Protein AF-A0A3C0GQQ0-F1 (afdb_monomer)

Nearest PDB structures (foldseek):
  2ds8-assembly1_A  TM=9.845E-01  e=1.963E-05  Escherichia coli
  2ds8-assembly1_B  TM=9.770E-01  e=3.401E-05  Escherichia coli
  2ds7-assembly1_A-2  TM=9.829E-01  e=8.899E-05  Escherichia coli
  2dsm-assembly1_A  TM=4.698E-01  e=3.050E+00  Bacillus subtilis

Solvent-accessible surface area (backbone atoms only — not comparable to full-atom values): 6564 Å² total; per-residue (Å²): 135,88,85,83,77,92,78,85,75,90,74,88,66,77,84,50,48,22,74,81,80,62,47,42,58,88,78,42,97,44,70,49,79,55,101,89,51,31,45,33,54,69,56,52,50,53,52,51,49,55,53,48,51,55,50,47,53,50,51,47,57,66,67,64,63,72,67,51,42,64,59,48,33,56,57,45,56,76,79,45,86,70,62,64,68,59,45,53,52,48,19,48,51,51,41,53,50,52,53,53,51,52,61,61,71,78,106

Structure (mmCIF, N/CA/C/O backbone):
data_AF-A0A3C0GQQ0-F1
#
_entry.id   AF-A0A3C0GQQ0-F1
#
loop_
_atom_site.group_PDB
_atom_site.id
_atom_site.type_symbol
_atom_site.label_atom_id
_atom_site.label_alt_id
_atom_site.label_comp_id
_atom_site.label_asym_id
_atom_site.label_entity_id
_atom_site.label_seq_id
_atom_site.pdbx_PDB_ins_code
_atom_site.Cartn_x
_atom_site.Cartn_y
_atom_site.Cartn_z
_atom_site.occupancy
_atom_site.B_iso_or_equiv
_atom_site.auth_seq_id
_atom_site.auth_comp_id
_atom_site.auth_asym_id
_atom_site.auth_atom_id
_atom_site.pdbx_PDB_model_num
ATOM 1 N N . MET A 1 1 ? -61.217 12.468 44.845 1.00 38.09 1 MET A N 1
ATOM 2 C CA . MET A 1 1 ? -60.141 13.222 44.177 1.00 38.09 1 MET A CA 1
ATOM 3 C C . MET A 1 1 ? -58.851 12.684 44.784 1.00 38.09 1 MET A C 1
ATOM 5 O O . MET A 1 1 ? -58.434 13.187 45.811 1.00 38.09 1 MET A O 1
ATOM 9 N N . SER A 1 2 ? -58.426 11.451 44.495 1.00 44.34 2 SER A N 1
ATOM 10 C CA . SER A 1 2 ? -58.017 10.871 43.201 1.00 44.34 2 SER A CA 1
ATOM 11 C C . SER A 1 2 ? -56.786 11.585 42.655 1.00 44.34 2 SER A C 1
ATOM 13 O O . SER A 1 2 ? -56.963 12.673 42.130 1.00 44.34 2 SER A O 1
ATOM 15 N N . GLU A 1 3 ? -55.610 10.976 42.860 1.00 39.78 3 GLU A N 1
ATOM 16 C CA . GLU A 1 3 ? -54.367 11.034 42.055 1.00 39.78 3 GLU A CA 1
ATOM 17 C C . GLU A 1 3 ? -53.265 10.313 42.872 1.00 39.78 3 GLU A C 1
ATOM 19 O O . GLU A 1 3 ? -52.751 10.829 43.858 1.00 39.78 3 GLU A O 1
ATOM 24 N N . ASP A 1 4 ? -53.165 8.986 42.809 1.00 40.81 4 ASP A N 1
ATOM 25 C CA . ASP A 1 4 ? -52.465 8.162 41.806 1.00 40.81 4 ASP A CA 1
ATOM 26 C C . ASP A 1 4 ? -50.952 7.966 42.054 1.00 40.81 4 ASP A C 1
ATOM 28 O O . ASP A 1 4 ? -50.097 8.754 41.674 1.00 40.81 4 ASP A O 1
ATOM 32 N N . ARG A 1 5 ? -50.669 6.798 42.655 1.00 45.06 5 ARG A N 1
ATOM 33 C CA . ARG A 1 5 ? -49.597 5.838 42.328 1.00 45.06 5 ARG A CA 1
ATOM 34 C C . ARG A 1 5 ? -48.148 6.349 42.321 1.00 45.06 5 ARG A C 1
ATOM 36 O O . ARG A 1 5 ? -47.569 6.637 41.278 1.00 45.06 5 ARG A O 1
ATOM 43 N N . GLN A 1 6 ? -47.489 6.203 43.475 1.00 51.09 6 GLN A N 1
ATOM 44 C CA . GLN A 1 6 ? -46.038 5.992 43.546 1.00 51.09 6 GLN A CA 1
ATOM 45 C C . GLN A 1 6 ? -45.661 4.706 42.777 1.00 51.09 6 GLN A C 1
ATOM 47 O O . GLN A 1 6 ? -45.703 3.589 43.299 1.00 51.09 6 GLN A O 1
ATOM 52 N N . GLY A 1 7 ? -45.306 4.876 41.504 1.00 39.53 7 GLY A N 1
ATOM 53 C CA . GLY A 1 7 ? -44.665 3.870 40.666 1.00 39.53 7 GLY A CA 1
ATOM 54 C C . GLY A 1 7 ? -43.202 3.707 41.061 1.00 39.53 7 GLY A C 1
ATOM 55 O O . GLY A 1 7 ? -42.324 4.426 40.600 1.00 39.53 7 GLY A O 1
ATOM 56 N N . ARG A 1 8 ? -42.967 2.7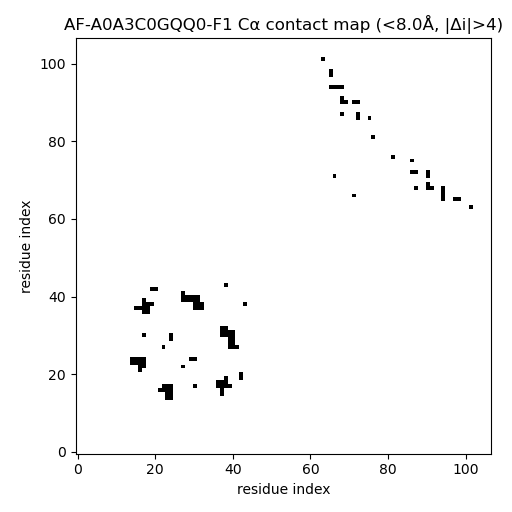46 41.946 1.00 50.38 8 ARG A N 1
ATOM 57 C CA . ARG A 1 8 ? -41.675 2.156 42.297 1.00 50.38 8 ARG A CA 1
ATOM 58 C C . ARG A 1 8 ? -40.952 1.667 41.031 1.00 50.38 8 ARG A C 1
ATOM 60 O O . ARG A 1 8 ? -41.411 0.715 40.414 1.00 50.38 8 ARG A O 1
ATOM 67 N N . SER A 1 9 ? -39.809 2.259 40.687 1.00 40.31 9 SER A N 1
ATOM 68 C CA . SER A 1 9 ? -38.815 1.616 39.816 1.00 40.31 9 SER A CA 1
ATOM 69 C C . SER A 1 9 ? -37.415 1.908 40.337 1.00 40.31 9 SER A C 1
ATOM 71 O O . SER A 1 9 ? -36.761 2.882 39.979 1.00 40.31 9 SER A O 1
ATOM 73 N N . THR A 1 10 ? -36.982 1.054 41.254 1.00 45.66 10 THR A N 1
ATOM 74 C CA . THR A 1 10 ? -35.575 0.837 41.570 1.00 45.66 10 THR A CA 1
ATOM 75 C C . THR A 1 10 ? -34.920 0.152 40.372 1.00 45.66 10 THR A C 1
ATOM 77 O O . THR A 1 10 ? -34.941 -1.073 40.298 1.00 45.66 10 THR A O 1
ATOM 80 N N . ASP A 1 11 ? -34.355 0.921 39.444 1.00 52.38 11 ASP A N 1
ATOM 81 C CA . ASP A 1 11 ? -33.299 0.422 38.562 1.00 52.38 11 ASP A CA 1
ATOM 82 C C . ASP A 1 11 ? -31.980 1.033 39.033 1.00 52.38 11 ASP A C 1
ATOM 84 O O . ASP A 1 11 ? -31.529 2.074 38.568 1.00 52.38 11 ASP A O 1
ATOM 88 N N . THR A 1 12 ? -31.360 0.404 40.030 1.00 50.75 12 THR A N 1
ATOM 89 C CA . THR A 1 12 ? -29.927 0.587 40.291 1.00 50.75 12 THR A CA 1
ATOM 90 C C . THR A 1 12 ? -29.147 -0.160 39.205 1.00 50.75 12 THR A C 1
ATOM 92 O O . THR A 1 12 ? -28.400 -1.097 39.492 1.00 50.75 12 THR A O 1
ATOM 95 N N . GLY A 1 13 ? -29.377 0.208 37.943 1.00 61.50 13 GLY A N 1
ATOM 96 C CA . GLY A 1 13 ? -28.577 -0.207 36.806 1.00 61.50 13 GLY A CA 1
ATOM 97 C C . GLY A 1 13 ? -27.220 0.467 36.943 1.00 61.50 13 GLY A C 1
ATOM 98 O O . GLY A 1 13 ? -27.124 1.692 36.945 1.00 61.50 13 GLY A O 1
ATOM 99 N N . LYS A 1 14 ? -26.160 -0.316 37.157 1.00 73.88 14 LYS A N 1
ATOM 100 C CA . LYS A 1 14 ? -24.796 0.219 37.240 1.00 73.88 14 LYS A CA 1
ATOM 101 C C . LYS A 1 14 ? -24.526 1.032 35.974 1.00 73.88 14 LYS A C 1
ATOM 103 O O . LYS A 1 14 ? -24.554 0.463 34.886 1.00 73.88 14 LYS A O 1
ATOM 108 N N . ILE A 1 15 ? -24.266 2.333 36.124 1.00 81.50 15 ILE A N 1
ATOM 109 C CA . ILE A 1 15 ? -23.837 3.187 35.014 1.00 81.50 15 ILE A CA 1
ATOM 110 C C . ILE A 1 15 ? -22.592 2.539 34.411 1.00 81.50 15 ILE A C 1
ATOM 112 O O . ILE A 1 15 ? -21.608 2.286 35.110 1.00 81.50 15 ILE A O 1
ATOM 116 N N . LEU A 1 16 ? -22.680 2.198 33.130 1.00 88.75 16 LEU A N 1
ATOM 117 C CA . LEU A 1 16 ? -21.589 1.576 32.397 1.00 88.75 16 LEU A CA 1
ATOM 118 C C . LEU A 1 16 ? -20.681 2.665 31.830 1.00 88.75 16 LEU A C 1
ATOM 120 O O . LEU A 1 16 ? -21.157 3.716 31.395 1.00 88.75 16 LEU A O 1
ATOM 124 N N . TYR A 1 17 ? -19.381 2.391 31.820 1.00 92.00 17 TYR A N 1
ATOM 125 C CA . TYR A 1 17 ? -18.354 3.316 31.352 1.00 92.00 17 TYR A CA 1
ATOM 126 C C . TYR A 1 17 ? -17.552 2.675 30.227 1.00 92.00 17 TYR A C 1
ATOM 128 O O . TYR A 1 17 ? -17.213 1.493 30.298 1.00 92.00 17 TYR A O 1
ATOM 136 N N . CYS A 1 18 ? -17.225 3.461 29.204 1.00 94.50 18 CYS A N 1
ATOM 137 C CA . CYS A 1 18 ? -16.307 3.044 28.153 1.00 94.50 18 CYS A CA 1
ATOM 138 C C . CYS A 1 18 ? -14.916 2.791 28.747 1.00 94.50 18 CYS A C 1
ATOM 140 O O . CYS A 1 18 ? -14.338 3.665 29.390 1.00 94.50 18 CYS A O 1
ATOM 142 N N . SER A 1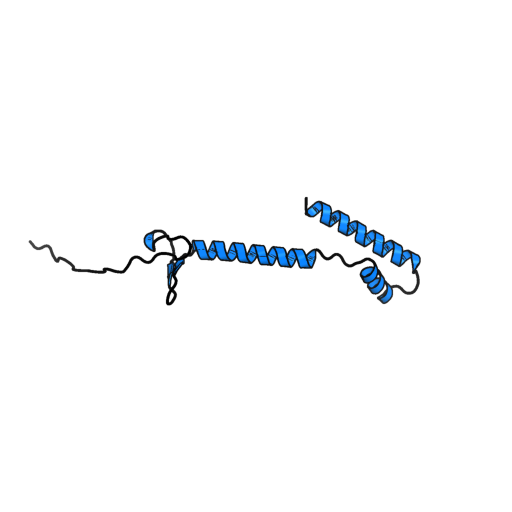 19 ? -14.345 1.617 28.485 1.00 94.94 19 SER A N 1
ATOM 143 C CA . SER A 1 19 ? -13.023 1.227 28.985 1.00 94.94 19 SER A CA 1
ATOM 144 C C . SER A 1 19 ? -11.865 1.981 28.315 1.00 94.94 19 SER A C 1
ATOM 146 O O . SER A 1 19 ? -10.741 1.901 28.797 1.00 94.94 19 SER A O 1
ATOM 148 N N . PHE A 1 20 ? -12.126 2.706 27.221 1.00 94.06 20 PHE A N 1
ATOM 149 C CA . PHE A 1 20 ? -11.115 3.442 26.454 1.00 94.06 20 PHE A CA 1
ATOM 150 C C . PHE A 1 20 ? -11.080 4.934 26.802 1.00 94.06 20 PHE A C 1
ATOM 152 O O . PHE A 1 20 ? -10.011 5.471 27.071 1.00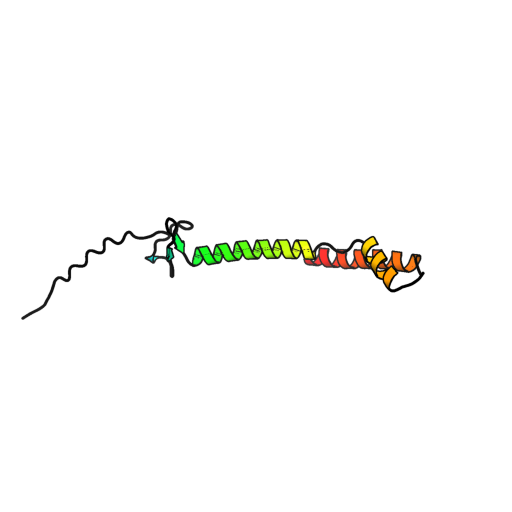 94.06 20 PHE A O 1
ATOM 159 N N . CYS A 1 21 ? -12.235 5.609 26.819 1.00 94.88 21 CYS A N 1
ATOM 160 C CA . CYS A 1 21 ? -12.318 7.051 27.088 1.00 94.88 21 CYS A CA 1
ATOM 161 C C . CYS A 1 21 ? -12.878 7.408 28.471 1.00 94.88 21 CYS A C 1
ATOM 163 O O . CYS A 1 21 ? -12.850 8.575 28.849 1.00 94.88 21 CYS A O 1
ATOM 165 N N . GLY A 1 22 ? -13.421 6.440 29.217 1.00 91.81 22 GLY A N 1
ATOM 166 C CA . GLY A 1 22 ? -13.997 6.664 30.547 1.00 91.81 22 GLY A CA 1
ATOM 167 C C . GLY A 1 22 ? -15.377 7.329 30.564 1.00 91.81 22 GLY A C 1
ATOM 168 O O . GLY A 1 22 ? -15.942 7.489 31.642 1.00 91.81 22 GLY A O 1
ATOM 169 N N . LYS A 1 23 ? -15.948 7.685 29.404 1.00 92.44 23 LYS A N 1
ATOM 170 C CA . LYS A 1 23 ? -17.291 8.280 29.309 1.00 92.44 23 LYS A CA 1
ATOM 171 C C . LYS A 1 23 ? -18.375 7.304 29.764 1.00 92.44 23 LYS A C 1
ATOM 173 O O . LYS A 1 23 ? -18.307 6.106 29.471 1.00 92.44 23 LYS A O 1
ATOM 178 N N . SER A 1 24 ? -19.385 7.826 30.446 1.00 91.88 24 SER A N 1
ATOM 179 C CA . SER A 1 24 ? -20.571 7.080 30.862 1.00 91.88 24 SER A CA 1
ATOM 180 C C . SER A 1 24 ? -21.510 6.785 29.688 1.00 91.88 24 SER A C 1
ATOM 182 O O . SER A 1 24 ? -21.487 7.461 28.660 1.00 91.88 24 SER A O 1
ATOM 184 N N . GLN A 1 25 ? -22.397 5.802 29.860 1.00 88.75 25 GLN A N 1
ATOM 185 C CA . GLN A 1 25 ? -23.429 5.444 28.878 1.00 88.75 25 GLN A CA 1
ATOM 186 C C . GLN A 1 25 ? -24.326 6.626 28.462 1.00 88.75 25 GLN A C 1
ATOM 188 O O . GLN A 1 25 ? -24.871 6.611 27.364 1.00 88.75 25 GLN A O 1
ATOM 193 N N . HIS A 1 26 ? -24.481 7.641 29.316 1.00 90.88 26 HIS A N 1
ATOM 194 C CA . HIS A 1 26 ? -25.297 8.826 29.030 1.00 90.88 26 HIS A CA 1
ATOM 195 C C . HIS A 1 26 ? -24.559 9.893 28.210 1.00 90.88 26 HIS A C 1
ATOM 197 O O . HIS A 1 26 ? -25.202 10.748 27.610 1.00 90.88 26 HIS A O 1
ATOM 203 N N . GLU A 1 27 ? -23.226 9.853 28.184 1.00 89.31 27 GLU A N 1
ATOM 204 C CA . GLU A 1 27 ? -22.383 10.823 27.473 1.00 89.31 27 GLU A CA 1
ATOM 205 C C . GLU A 1 27 ? -22.086 10.414 26.027 1.00 89.31 27 GLU A C 1
ATOM 207 O O . GLU A 1 27 ? -21.530 11.205 25.270 1.00 89.31 27 GLU A O 1
ATOM 212 N N . VAL A 1 28 ? -22.433 9.184 25.640 1.00 90.88 28 VAL A N 1
ATOM 213 C CA . VAL A 1 28 ? -22.149 8.625 24.313 1.00 90.88 28 VAL A CA 1
ATOM 214 C C . VAL A 1 28 ? -23.436 8.191 23.630 1.00 90.88 28 VAL A C 1
ATOM 216 O O . VAL A 1 28 ? -24.386 7.751 24.278 1.00 90.88 28 VAL A O 1
ATOM 219 N N . ARG A 1 29 ? -23.486 8.287 22.298 1.00 89.38 29 ARG A N 1
ATOM 220 C CA . ARG A 1 29 ? -24.700 7.938 21.548 1.00 89.38 29 ARG A CA 1
ATOM 221 C C . ARG A 1 29 ? -24.942 6.431 21.546 1.00 89.38 29 ARG A C 1
ATOM 223 O O . ARG A 1 29 ? -26.094 5.996 21.555 1.00 89.38 29 ARG A O 1
ATOM 230 N N . LYS A 1 30 ? -23.872 5.631 21.507 1.00 90.38 30 LYS A N 1
ATOM 231 C CA . LYS A 1 30 ? -23.942 4.170 21.619 1.00 90.38 30 LYS A CA 1
ATOM 232 C C . LYS A 1 30 ? -22.798 3.644 22.477 1.00 90.38 30 LYS A C 1
ATOM 234 O O . LYS A 1 30 ? -21.645 4.017 22.291 1.00 90.38 30 LYS A O 1
ATOM 239 N N . LEU A 1 31 ? -23.123 2.712 23.369 1.00 93.69 31 LEU A N 1
ATOM 240 C CA . LEU A 1 31 ? -22.155 1.944 24.145 1.00 93.69 31 LEU A CA 1
ATOM 241 C C . LEU A 1 31 ? -22.357 0.455 23.849 1.00 93.69 31 LEU A C 1
ATOM 243 O O . LEU A 1 31 ? -23.456 -0.073 24.016 1.00 93.69 31 LEU A O 1
ATOM 247 N N . ILE A 1 32 ? -21.304 -0.208 23.386 1.00 92.06 32 ILE A N 1
ATOM 248 C CA . ILE A 1 32 ? -21.292 -1.626 23.026 1.00 92.06 32 ILE A CA 1
ATOM 249 C C . ILE A 1 32 ? -20.731 -2.407 24.216 1.00 92.06 32 ILE A C 1
ATOM 251 O O . ILE A 1 32 ? -19.622 -2.131 24.677 1.00 92.06 32 ILE A O 1
ATOM 255 N N . ALA A 1 33 ? -21.501 -3.376 24.713 1.00 90.38 33 ALA A N 1
ATOM 256 C CA . ALA A 1 33 ? -21.135 -4.207 25.855 1.00 90.38 33 ALA A CA 1
ATOM 257 C C . ALA A 1 33 ? -20.582 -5.568 25.415 1.00 90.38 33 ALA A C 1
ATOM 259 O O . ALA A 1 33 ? -21.267 -6.333 24.737 1.00 90.38 33 ALA A O 1
ATOM 260 N N . GLY A 1 34 ? -19.352 -5.872 25.828 1.00 86.69 34 GLY A N 1
ATOM 261 C CA . GLY A 1 34 ? -18.767 -7.211 25.794 1.00 86.69 34 GLY A CA 1
ATOM 262 C C . GLY A 1 34 ? -18.801 -7.887 27.175 1.00 86.69 34 GLY A C 1
ATOM 263 O O . GLY A 1 34 ? -19.223 -7.269 28.152 1.00 86.69 34 GLY A O 1
ATOM 264 N N . PRO A 1 35 ? -18.323 -9.142 27.294 1.00 86.56 35 PRO A N 1
ATOM 265 C CA . PRO A 1 35 ? -18.351 -9.901 28.551 1.00 86.56 35 PRO A CA 1
ATOM 266 C C . PRO A 1 35 ? -17.637 -9.217 29.729 1.00 86.56 35 PRO A C 1
ATOM 268 O O . PRO A 1 35 ? -18.077 -9.351 30.868 1.00 86.56 35 PRO A O 1
ATOM 271 N N . SER A 1 36 ? -16.561 -8.471 29.452 1.00 86.75 36 SER A N 1
ATOM 272 C CA . SER A 1 36 ? -15.737 -7.804 30.476 1.00 86.75 36 SER A CA 1
ATOM 273 C C . SER A 1 36 ? -15.246 -6.408 30.068 1.00 86.75 36 SER A C 1
ATOM 275 O O . SER A 1 36 ? -14.415 -5.828 30.761 1.00 86.75 36 SER A O 1
ATOM 277 N N . VAL A 1 37 ? -15.700 -5.875 28.929 1.00 92.56 37 VAL A N 1
ATOM 278 C CA . VAL A 1 37 ? -15.202 -4.615 28.353 1.00 92.56 37 VAL A CA 1
ATOM 279 C C . VAL A 1 37 ? -16.334 -3.869 27.659 1.00 92.56 37 VAL A C 1
ATOM 281 O O . VAL A 1 37 ? -17.218 -4.495 27.072 1.00 92.56 37 VAL A O 1
ATOM 284 N N . PHE A 1 38 ? -16.298 -2.540 27.705 1.00 93.94 38 PHE A N 1
ATOM 285 C CA . PHE A 1 38 ? -17.284 -1.680 27.054 1.00 93.94 38 PHE A CA 1
ATOM 286 C C . PHE A 1 38 ? -16.575 -0.666 26.159 1.00 93.94 38 PHE A C 1
ATOM 288 O O . PHE A 1 38 ? -15.561 -0.089 26.556 1.00 93.94 38 PHE A O 1
ATOM 295 N N . ILE A 1 39 ? -17.109 -0.424 24.964 1.00 95.31 39 ILE A N 1
ATOM 296 C CA . ILE A 1 39 ? -16.552 0.542 24.007 1.00 95.31 39 ILE A CA 1
ATOM 297 C C . ILE A 1 39 ? -17.665 1.424 23.436 1.00 95.31 39 ILE A C 1
ATOM 299 O O . ILE A 1 39 ? -18.749 0.930 23.127 1.00 95.31 39 ILE A O 1
ATOM 303 N N . CYS A 1 40 ? -17.432 2.733 23.335 1.00 96.38 40 CYS A N 1
ATOM 304 C CA . CYS A 1 40 ? -18.387 3.662 22.725 1.00 96.38 40 CYS A CA 1
ATOM 305 C C . CYS A 1 40 ? -18.164 3.819 21.217 1.00 96.38 40 CYS A C 1
ATOM 307 O O . CYS A 1 40 ? -17.110 3.453 20.698 1.00 96.38 40 CYS A O 1
ATOM 309 N N . ASP A 1 41 ? -19.149 4.386 20.522 1.00 94.56 41 ASP A N 1
ATOM 310 C CA . ASP A 1 41 ? -19.072 4.653 19.085 1.00 94.56 41 ASP A CA 1
ATOM 311 C C . ASP A 1 41 ? -17.905 5.567 18.700 1.00 94.56 41 ASP A C 1
ATOM 313 O O . ASP A 1 41 ? -17.184 5.246 17.760 1.00 94.56 41 ASP A O 1
ATOM 317 N N . GLU A 1 42 ? -17.634 6.614 19.479 1.00 94.75 42 GLU A N 1
ATOM 318 C CA . GLU A 1 42 ? -16.489 7.505 19.233 1.00 94.75 42 GLU A CA 1
ATOM 319 C C . GLU A 1 42 ? -15.138 6.768 19.283 1.00 94.75 42 GLU A C 1
ATOM 321 O O . GLU A 1 42 ? -14.267 6.984 18.443 1.00 94.75 42 GLU A O 1
ATOM 326 N N . CYS A 1 43 ? -14.947 5.870 20.257 1.00 96.31 43 CYS A N 1
ATOM 327 C CA . CYS A 1 43 ? -13.714 5.087 20.354 1.00 96.31 43 CYS A CA 1
ATOM 328 C C . CYS A 1 43 ? -13.597 4.076 19.212 1.00 96.31 43 CYS A C 1
ATOM 330 O O . CYS A 1 43 ? -12.493 3.842 18.734 1.00 96.31 43 CYS A O 1
ATOM 332 N N . VAL A 1 44 ? -14.712 3.495 18.754 1.00 95.44 44 VAL A N 1
ATOM 333 C CA . VAL A 1 44 ? -14.716 2.618 17.573 1.00 95.44 44 VAL A CA 1
ATOM 334 C C . VAL A 1 44 ? -14.321 3.396 16.318 1.00 95.44 44 VAL A C 1
ATOM 336 O O . VAL A 1 44 ? -13.536 2.888 15.521 1.00 95.44 44 VAL A O 1
ATOM 339 N N . GLU A 1 45 ? -14.834 4.613 16.137 1.00 95.12 45 GLU A N 1
ATOM 340 C CA . GLU A 1 45 ? -14.467 5.485 15.015 1.00 95.12 45 GLU A CA 1
ATOM 341 C C . GLU A 1 45 ? -12.977 5.826 15.048 1.00 95.12 45 GLU A C 1
ATOM 343 O O . GLU A 1 45 ? -12.274 5.547 14.078 1.00 95.12 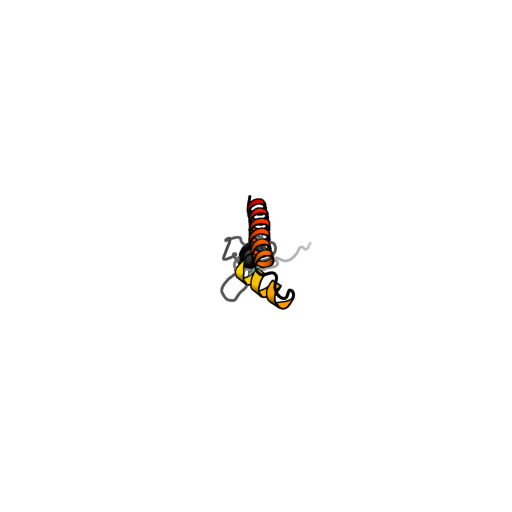45 GLU A O 1
ATOM 348 N N . LEU A 1 46 ? -12.469 6.285 16.195 1.00 94.75 46 LEU A N 1
ATOM 349 C CA . LEU A 1 46 ? -11.048 6.591 16.357 1.00 94.75 46 LEU A CA 1
ATOM 350 C C . LEU A 1 46 ? -10.157 5.367 16.099 1.00 94.75 46 LEU A C 1
ATOM 352 O O . LEU A 1 46 ? -9.156 5.464 15.394 1.00 94.75 46 LEU A O 1
ATOM 356 N N . CYS A 1 47 ? -10.516 4.198 16.636 1.00 95.62 47 CYS A N 1
ATOM 357 C CA . CYS A 1 47 ? -9.770 2.968 16.375 1.00 95.62 47 CYS A CA 1
ATOM 358 C C . CYS A 1 47 ? -9.788 2.591 14.887 1.00 95.62 47 CYS A C 1
ATOM 360 O O . CYS A 1 47 ? -8.761 2.171 14.359 1.00 95.62 47 CYS A O 1
ATOM 362 N N . ASN A 1 48 ? -10.924 2.748 14.200 1.00 95.00 48 ASN A N 1
ATOM 363 C CA . ASN A 1 48 ? -11.012 2.489 12.763 1.00 95.00 48 ASN A CA 1
ATOM 364 C C . ASN A 1 48 ? -10.162 3.463 11.944 1.00 95.00 48 ASN A C 1
ATOM 366 O O . ASN A 1 48 ? -9.624 3.064 10.914 1.00 95.00 48 ASN A O 1
ATOM 370 N N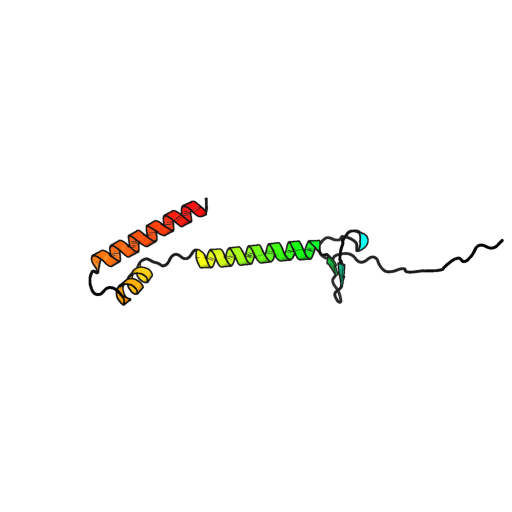 . ASP A 1 49 ? -10.042 4.718 12.370 1.00 94.94 49 ASP A N 1
ATOM 371 C CA . ASP A 1 49 ? -9.212 5.710 11.687 1.00 94.94 49 ASP A CA 1
ATOM 372 C C . ASP A 1 49 ? -7.725 5.379 11.834 1.00 94.94 49 ASP A C 1
ATOM 374 O O . ASP A 1 49 ? -7.025 5.307 10.827 1.00 94.94 49 ASP A O 1
ATOM 378 N N . ILE A 1 50 ? -7.279 5.026 13.044 1.00 94.25 50 ILE A N 1
ATOM 379 C CA . ILE A 1 50 ? -5.901 4.569 13.298 1.00 94.25 50 ILE A CA 1
ATOM 380 C C . ILE A 1 50 ? -5.567 3.325 12.456 1.00 94.25 50 ILE A C 1
ATOM 382 O O . ILE A 1 50 ? -4.511 3.251 11.830 1.00 94.25 50 ILE A O 1
ATOM 386 N N . ILE A 1 51 ? -6.475 2.342 12.400 1.00 94.00 51 ILE A N 1
ATOM 387 C CA . ILE A 1 51 ? -6.275 1.122 11.599 1.00 94.00 51 ILE A CA 1
ATOM 388 C C . ILE A 1 51 ? -6.209 1.451 10.102 1.00 94.00 51 ILE A C 1
ATOM 390 O O . ILE A 1 51 ? -5.408 0.863 9.374 1.00 94.00 51 ILE A O 1
ATOM 394 N N . ARG A 1 52 ? -7.058 2.367 9.621 1.00 92.62 52 ARG A N 1
ATOM 395 C CA . ARG A 1 52 ? -7.061 2.788 8.214 1.00 92.62 52 ARG A CA 1
ATOM 396 C C . ARG A 1 52 ? -5.770 3.499 7.838 1.00 92.62 52 ARG A C 1
ATOM 398 O O . ARG A 1 52 ? -5.205 3.157 6.804 1.00 92.62 52 ARG A O 1
ATOM 405 N N . GLU A 1 53 ? -5.280 4.398 8.683 1.00 90.12 53 GLU A N 1
ATOM 406 C CA . GLU A 1 53 ? -4.004 5.087 8.478 1.00 90.12 53 GLU A CA 1
ATOM 407 C C . GLU A 1 53 ? -2.846 4.083 8.362 1.00 90.12 53 GLU A C 1
ATOM 409 O O . GLU A 1 53 ? -2.102 4.112 7.385 1.00 90.12 53 GLU A O 1
ATOM 414 N N . GLU A 1 54 ? -2.766 3.093 9.258 1.00 88.06 54 GLU A N 1
ATOM 415 C CA . GLU A 1 54 ? -1.721 2.060 9.198 1.00 88.06 54 GLU A CA 1
ATOM 416 C C . GLU A 1 54 ? -1.804 1.206 7.912 1.00 88.06 54 GLU A C 1
ATOM 418 O O . GLU A 1 54 ? -0.788 0.811 7.327 1.00 88.06 54 GLU A O 1
ATOM 423 N N . LEU A 1 55 ? -3.018 0.902 7.441 1.00 85.06 55 LEU A N 1
ATOM 424 C CA . LEU A 1 55 ? -3.225 0.183 6.180 1.00 85.06 55 LEU A CA 1
ATOM 425 C C . LEU A 1 55 ? -2.832 1.030 4.967 1.00 85.06 55 LEU A C 1
ATOM 427 O O . LEU A 1 55 ? -2.259 0.498 4.012 1.00 85.06 55 LEU A O 1
ATOM 431 N N . GLU A 1 56 ? -3.117 2.329 4.997 1.00 81.19 56 GLU A N 1
ATOM 432 C CA . GLU A 1 56 ? -2.724 3.272 3.955 1.00 81.19 56 GLU A CA 1
ATOM 433 C C . GLU A 1 56 ? -1.209 3.466 3.918 1.00 81.19 56 GLU A C 1
ATOM 435 O O . GLU A 1 56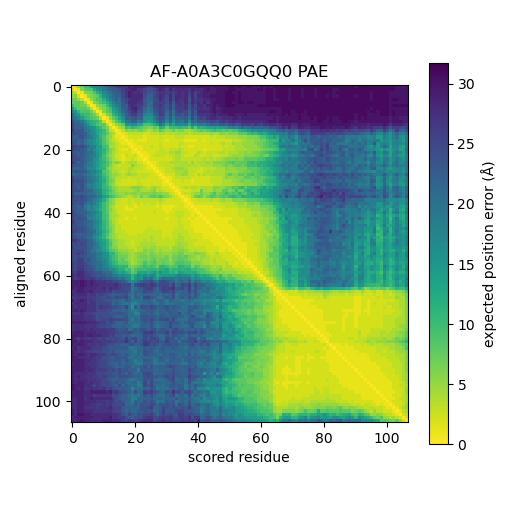 ? -0.630 3.406 2.834 1.00 81.19 56 GLU A O 1
ATOM 440 N N . GLU A 1 57 ? -0.541 3.586 5.064 1.00 76.62 57 GLU A N 1
ATOM 441 C CA . GLU A 1 57 ? 0.921 3.629 5.155 1.00 76.62 57 GLU A CA 1
ATOM 442 C C . GLU A 1 57 ? 1.558 2.349 4.602 1.00 76.62 57 GLU A C 1
ATOM 444 O O . GLU A 1 57 ? 2.503 2.405 3.809 1.00 76.62 57 GLU A O 1
ATOM 449 N N . LYS A 1 58 ? 1.011 1.174 4.938 1.00 72.38 58 LYS A N 1
ATOM 450 C CA . LYS A 1 58 ? 1.461 -0.106 4.367 1.00 72.38 58 LYS A CA 1
ATOM 451 C C . LYS A 1 58 ? 1.233 -0.162 2.859 1.00 72.38 58 LYS A C 1
ATOM 453 O O . LYS A 1 58 ? 2.142 -0.557 2.125 1.00 72.38 58 LYS A O 1
ATOM 458 N N . ALA A 1 59 ? 0.071 0.264 2.369 1.00 67.88 59 ALA A N 1
ATOM 459 C CA . ALA A 1 59 ? -0.223 0.316 0.938 1.00 67.88 59 ALA A CA 1
ATOM 460 C C . ALA A 1 59 ? 0.674 1.322 0.195 1.00 67.88 59 ALA A C 1
ATOM 462 O O . ALA A 1 59 ? 1.129 1.040 -0.915 1.00 67.88 59 ALA A O 1
ATOM 463 N N . GLN A 1 60 ? 0.980 2.466 0.807 1.00 66.06 60 GLN A N 1
ATOM 464 C CA . GLN A 1 60 ? 1.945 3.435 0.296 1.00 66.06 60 GLN A CA 1
ATOM 465 C C . GLN A 1 60 ? 3.356 2.849 0.287 1.00 66.06 60 GLN A C 1
ATOM 467 O O . GLN A 1 60 ? 4.053 3.001 -0.711 1.00 66.06 60 GLN A O 1
ATOM 472 N N . SER A 1 61 ? 3.762 2.111 1.325 1.00 61.81 61 SER A N 1
ATOM 473 C CA . SER A 1 61 ? 5.055 1.420 1.355 1.00 61.81 61 SER A CA 1
ATOM 474 C C . SER A 1 61 ? 5.182 0.413 0.203 1.00 61.81 61 SER A C 1
ATOM 476 O O . SER A 1 61 ? 6.199 0.399 -0.491 1.00 61.81 61 SER A O 1
ATOM 478 N N . ALA A 1 62 ? 4.111 -0.333 -0.091 1.00 59.25 62 ALA A N 1
ATOM 479 C CA . ALA A 1 62 ? 4.053 -1.290 -1.194 1.00 59.25 62 ALA A CA 1
ATOM 480 C C . ALA A 1 62 ? 4.014 -0.604 -2.572 1.00 59.25 62 ALA A C 1
ATOM 482 O O . ALA A 1 62 ? 4.616 -1.092 -3.524 1.00 59.25 62 ALA A O 1
ATOM 483 N N . ARG A 1 63 ? 3.352 0.556 -2.687 1.00 58.12 63 ARG A N 1
ATOM 484 C CA . ARG A 1 63 ? 3.390 1.406 -3.892 1.00 58.12 63 ARG A CA 1
ATOM 485 C C . ARG A 1 63 ? 4.726 2.123 -4.089 1.00 58.12 63 ARG A C 1
ATOM 487 O O . ARG A 1 63 ? 5.043 2.470 -5.218 1.00 58.12 63 ARG A O 1
ATOM 494 N N . SER A 1 64 ? 5.492 2.342 -3.022 1.00 59.31 64 SER A N 1
ATOM 495 C CA . SER A 1 64 ? 6.717 3.151 -3.041 1.00 59.31 64 SER A CA 1
ATOM 496 C C . SER A 1 64 ? 7.976 2.412 -3.499 1.00 59.31 64 SER A C 1
ATOM 498 O O . SER A 1 64 ? 9.050 3.013 -3.571 1.00 59.31 64 SER A O 1
ATOM 500 N N . SER A 1 65 ? 7.895 1.112 -3.801 1.00 73.31 65 SER A N 1
ATOM 501 C CA . SER A 1 65 ? 9.035 0.396 -4.371 1.00 73.31 65 SER A CA 1
ATOM 502 C C . SER A 1 65 ? 9.022 0.522 -5.892 1.00 73.31 65 SER A C 1
ATOM 504 O O . SER A 1 65 ? 8.551 -0.368 -6.602 1.00 73.31 65 SER A O 1
ATOM 506 N N . LEU A 1 66 ? 9.552 1.635 -6.402 1.00 84.75 66 LEU A N 1
ATOM 507 C CA . LEU A 1 66 ? 9.861 1.748 -7.826 1.00 84.75 66 LEU A CA 1
ATOM 508 C C . LEU A 1 66 ? 10.748 0.570 -8.260 1.00 84.75 66 LEU A C 1
ATOM 510 O O . LEU A 1 66 ? 11.761 0.307 -7.598 1.00 84.75 66 LEU A O 1
ATOM 514 N N . PRO A 1 67 ? 10.415 -0.115 -9.369 1.00 90.00 67 PRO A N 1
ATOM 515 C CA . PRO A 1 67 ? 11.197 -1.247 -9.838 1.00 90.00 67 PRO A CA 1
ATOM 516 C C . PRO A 1 67 ? 12.621 -0.796 -10.156 1.00 90.00 67 PRO A C 1
ATOM 518 O O . PRO A 1 67 ? 12.846 0.248 -10.775 1.00 90.00 67 PRO A O 1
ATOM 521 N N . LYS A 1 68 ? 13.608 -1.582 -9.731 1.00 92.38 68 LYS A N 1
ATOM 522 C CA . LYS A 1 68 ? 15.021 -1.281 -9.966 1.00 92.38 68 LYS A CA 1
ATOM 523 C C . LYS A 1 68 ? 15.292 -1.253 -11.474 1.00 92.38 68 LYS A C 1
ATOM 525 O O . LYS A 1 68 ? 14.693 -2.021 -12.225 1.00 92.38 68 LYS A O 1
ATOM 530 N N . PRO A 1 69 ? 16.289 -0.483 -11.947 1.00 95.69 69 PRO A N 1
ATOM 531 C CA . PRO A 1 69 ? 16.647 -0.461 -13.367 1.00 95.69 69 PRO A CA 1
ATOM 532 C C . PRO A 1 69 ? 16.929 -1.845 -13.980 1.00 95.69 69 PRO A C 1
ATOM 534 O O . PRO A 1 69 ? 16.758 -2.024 -15.180 1.00 95.69 69 PRO A O 1
ATOM 537 N N . ARG A 1 70 ? 17.359 -2.829 -13.176 1.00 95.06 70 ARG A N 1
ATOM 538 C CA . ARG A 1 70 ? 17.537 -4.216 -13.635 1.00 95.06 70 ARG A CA 1
ATOM 539 C C . ARG A 1 70 ? 16.208 -4.911 -13.937 1.00 95.06 70 ARG A C 1
ATOM 541 O O . ARG A 1 70 ? 16.095 -5.514 -14.989 1.00 95.06 70 ARG A O 1
ATOM 548 N N . GLU A 1 71 ? 15.208 -4.748 -13.078 1.00 94.75 71 GLU A N 1
ATOM 549 C CA . GLU A 1 71 ? 13.870 -5.327 -13.262 1.00 94.75 71 GLU A CA 1
ATOM 550 C C . GLU A 1 71 ? 13.185 -4.708 -14.491 1.00 94.75 71 GLU A C 1
ATOM 552 O O . GLU A 1 71 ? 12.600 -5.410 -15.309 1.00 94.75 71 GLU A O 1
ATOM 557 N N . ILE A 1 72 ? 13.344 -3.392 -14.694 1.00 95.19 72 ILE A N 1
ATOM 558 C CA . ILE A 1 72 ? 12.854 -2.708 -15.903 1.00 95.19 72 ILE A CA 1
ATOM 559 C C . ILE A 1 72 ? 13.542 -3.264 -17.160 1.00 95.19 72 ILE A C 1
ATOM 561 O O . ILE A 1 72 ? 12.892 -3.472 -18.182 1.00 95.19 72 ILE A O 1
ATOM 565 N N . LEU A 1 73 ? 14.854 -3.507 -17.098 1.00 96.69 73 LEU A N 1
ATOM 566 C CA . LEU A 1 73 ? 15.612 -4.086 -18.207 1.00 96.69 73 LEU A CA 1
ATOM 567 C C . LEU A 1 73 ? 15.144 -5.512 -18.536 1.00 96.69 73 LEU A C 1
ATOM 569 O O . LEU A 1 73 ? 14.931 -5.804 -19.707 1.00 96.69 73 LEU A O 1
ATOM 573 N N . GLU A 1 74 ? 14.933 -6.355 -17.525 1.00 96.50 74 GLU A N 1
ATOM 574 C CA . GLU A 1 74 ? 14.444 -7.732 -17.690 1.00 96.50 74 GLU A CA 1
ATOM 575 C C . GLU A 1 74 ? 13.069 -7.772 -18.363 1.00 96.50 74 GLU A C 1
ATOM 577 O O . GLU A 1 74 ? 12.837 -8.585 -19.256 1.00 96.50 74 GLU A O 1
ATOM 582 N N . VAL A 1 75 ? 12.167 -6.856 -17.999 1.00 96.12 75 VAL A N 1
ATOM 583 C CA . VAL A 1 75 ? 10.868 -6.728 -18.675 1.00 96.12 75 VAL A CA 1
ATOM 584 C C . VAL A 1 75 ? 11.053 -6.278 -20.124 1.00 96.12 75 VAL A C 1
ATOM 586 O O . VAL A 1 75 ? 10.438 -6.844 -21.022 1.00 96.12 75 VAL A O 1
ATOM 589 N N . LEU A 1 76 ? 11.926 -5.302 -20.395 1.00 96.81 76 LEU A N 1
ATOM 590 C CA . LEU A 1 76 ? 12.209 -4.867 -21.768 1.00 96.81 76 LEU A CA 1
ATOM 591 C C . LEU A 1 76 ? 12.812 -5.992 -22.622 1.00 96.81 76 LEU A C 1
ATOM 593 O O . LEU A 1 76 ? 12.530 -6.054 -23.817 1.00 96.81 76 LEU A O 1
ATOM 597 N N . ASP A 1 77 ? 13.605 -6.886 -22.031 1.00 97.00 77 ASP A N 1
ATOM 598 C CA . ASP A 1 77 ? 14.191 -8.041 -22.719 1.00 97.00 77 ASP A CA 1
ATOM 599 C C . ASP A 1 77 ? 13.134 -9.047 -23.203 1.00 97.00 77 ASP A C 1
ATOM 601 O O . ASP A 1 77 ? 13.358 -9.711 -24.214 1.00 97.00 77 ASP A O 1
ATOM 605 N N . GLN A 1 78 ? 11.966 -9.116 -22.552 1.00 97.50 78 GLN A N 1
ATOM 606 C CA . GLN A 1 78 ? 10.863 -9.995 -22.967 1.00 97.50 78 GLN A CA 1
ATOM 607 C C . GLN A 1 78 ? 10.182 -9.536 -24.267 1.00 97.50 78 GLN A C 1
ATOM 609 O O . GLN A 1 78 ? 9.612 -10.360 -24.978 1.00 97.50 78 GLN A O 1
ATOM 614 N N . TYR A 1 79 ? 10.249 -8.240 -24.595 1.00 96.62 79 TYR A N 1
ATOM 615 C CA . TYR A 1 79 ? 9.543 -7.652 -25.744 1.00 96.62 79 TYR A CA 1
ATOM 616 C C . TYR A 1 79 ? 10.480 -7.094 -26.822 1.00 96.62 79 TYR A C 1
ATOM 618 O O . TYR A 1 79 ? 10.107 -7.025 -27.991 1.00 96.62 79 TYR A O 1
ATOM 626 N N . VAL A 1 80 ? 11.694 -6.674 -26.453 1.00 96.12 80 VAL A N 1
ATOM 627 C CA . VAL A 1 80 ? 12.638 -5.989 -27.346 1.00 96.12 80 VAL A CA 1
ATOM 628 C C . VAL A 1 80 ? 13.930 -6.792 -27.460 1.00 96.12 80 VAL A C 1
ATOM 630 O O . VAL A 1 80 ? 14.789 -6.772 -26.575 1.00 96.12 80 VAL A O 1
ATOM 633 N N . ILE A 1 81 ? 14.110 -7.453 -28.603 1.00 96.12 81 ILE A N 1
ATOM 634 C CA . ILE A 1 81 ? 15.295 -8.263 -28.906 1.00 96.12 81 ILE A CA 1
ATOM 635 C C . ILE A 1 81 ? 16.468 -7.348 -29.311 1.00 96.12 81 ILE A C 1
ATOM 637 O O . ILE A 1 81 ? 16.329 -6.467 -30.159 1.00 96.12 81 ILE A O 1
ATOM 641 N N . GLY A 1 82 ? 17.650 -7.552 -28.719 1.00 95.19 82 GLY A N 1
ATOM 642 C CA . GLY A 1 82 ? 18.851 -6.751 -29.008 1.00 95.19 82 GLY A CA 1
ATOM 643 C C . GLY A 1 82 ? 18.875 -5.400 -28.281 1.00 95.19 82 GLY A C 1
ATOM 644 O O . GLY A 1 82 ? 18.421 -5.308 -27.154 1.00 95.19 82 GLY A O 1
ATOM 645 N N . GLN A 1 83 ? 19.450 -4.347 -28.877 1.00 96.12 83 GLN A N 1
ATOM 646 C CA . GLN A 1 83 ? 19.417 -2.962 -28.350 1.00 96.12 83 GLN A CA 1
ATOM 647 C C . GLN A 1 83 ? 19.858 -2.778 -26.880 1.00 96.12 83 GLN A C 1
ATOM 649 O O . GLN A 1 83 ? 19.342 -1.929 -26.149 1.00 96.12 83 GLN A O 1
ATOM 654 N N . ASN A 1 84 ? 20.864 -3.539 -26.442 1.00 96.38 84 ASN A N 1
ATOM 655 C CA . ASN A 1 84 ? 21.303 -3.590 -25.040 1.00 96.38 84 ASN A CA 1
ATOM 656 C C . ASN A 1 84 ? 21.649 -2.214 -24.449 1.00 96.38 84 ASN A C 1
ATOM 658 O O . ASN A 1 84 ? 21.308 -1.911 -23.304 1.00 96.38 84 ASN A O 1
ATOM 662 N N . ARG A 1 85 ? 22.312 -1.356 -25.237 1.00 96.75 85 ARG A N 1
ATOM 663 C CA . ARG A 1 85 ? 22.681 -0.002 -24.804 1.00 96.75 85 ARG A CA 1
ATOM 664 C C . ARG A 1 85 ? 21.445 0.871 -24.581 1.00 96.75 85 ARG A C 1
ATOM 666 O O . ARG A 1 85 ? 21.351 1.515 -23.542 1.00 96.75 85 AR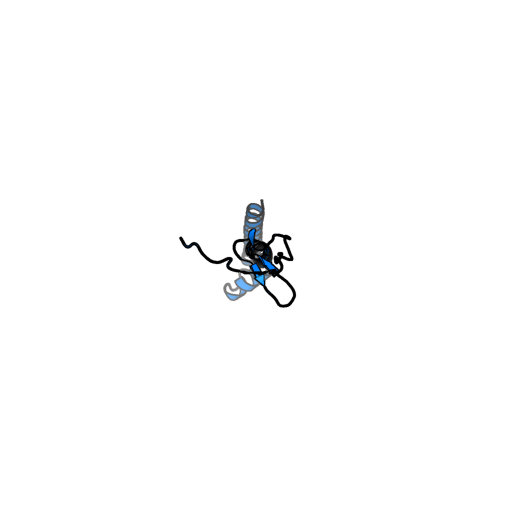G A O 1
ATOM 673 N N . ALA A 1 86 ? 20.498 0.856 -25.519 1.00 96.88 86 ALA A N 1
ATOM 674 C CA . ALA A 1 86 ? 19.285 1.664 -25.437 1.00 96.88 86 ALA A CA 1
ATOM 675 C C . ALA A 1 86 ? 18.396 1.232 -24.264 1.00 96.88 86 ALA A C 1
ATOM 677 O O . ALA A 1 86 ? 17.988 2.083 -23.476 1.00 96.88 86 ALA A O 1
ATOM 678 N N . LYS A 1 87 ? 18.175 -0.078 -24.079 1.00 97.56 87 LYS A N 1
ATOM 679 C CA . LYS A 1 87 ? 17.368 -0.595 -22.960 1.00 97.56 87 LYS A CA 1
ATOM 680 C C . LYS A 1 87 ? 17.956 -0.226 -21.601 1.00 97.56 87 LYS A C 1
ATOM 682 O O . LYS A 1 87 ? 17.227 0.209 -20.716 1.00 97.56 87 LYS A O 1
ATOM 687 N N . ARG A 1 88 ? 19.284 -0.308 -21.447 1.00 96.94 88 ARG A N 1
ATOM 688 C CA . ARG A 1 88 ? 19.966 0.118 -20.215 1.00 96.94 88 ARG A CA 1
ATOM 689 C C . ARG A 1 88 ? 19.782 1.613 -19.949 1.00 96.94 88 ARG A C 1
ATOM 691 O O . ARG A 1 88 ? 19.482 1.995 -18.820 1.00 96.94 88 ARG A O 1
ATOM 698 N N . THR A 1 89 ? 19.958 2.453 -20.970 1.00 97.69 89 THR A N 1
ATOM 699 C CA . THR A 1 89 ? 19.752 3.903 -20.847 1.00 97.69 89 THR A CA 1
ATOM 700 C C . THR A 1 89 ? 18.305 4.226 -20.480 1.00 97.69 89 THR A C 1
ATOM 702 O O . THR A 1 89 ? 18.082 5.019 -19.567 1.00 97.69 89 THR A O 1
ATOM 705 N N . LEU A 1 90 ? 17.335 3.577 -21.130 1.00 97.06 90 LEU A N 1
ATOM 706 C CA . LEU A 1 90 ? 15.912 3.767 -20.865 1.00 97.06 90 LEU A CA 1
ATOM 707 C C . LEU A 1 90 ? 15.553 3.362 -19.432 1.00 97.06 90 LEU A C 1
ATOM 709 O O . LEU A 1 90 ? 14.938 4.144 -18.717 1.00 97.06 90 LEU A O 1
ATOM 713 N N . ALA A 1 91 ? 15.995 2.186 -18.986 1.00 97.12 91 ALA A N 1
ATOM 714 C CA . ALA A 1 91 ? 15.695 1.679 -17.652 1.00 97.12 91 ALA A CA 1
ATOM 715 C C . ALA A 1 91 ? 16.189 2.620 -16.540 1.00 97.12 91 ALA A C 1
ATOM 717 O O . ALA A 1 91 ? 15.455 2.917 -15.598 1.00 97.12 91 ALA A O 1
ATOM 718 N N . VAL A 1 92 ? 17.410 3.152 -16.670 1.00 97.12 92 VAL A N 1
ATOM 719 C CA . VAL A 1 92 ? 17.955 4.129 -15.713 1.00 97.12 92 VAL A CA 1
ATOM 720 C C . VAL A 1 92 ? 17.219 5.469 -15.801 1.00 97.12 92 VAL A C 1
ATOM 722 O O . VAL A 1 92 ? 16.912 6.066 -14.769 1.00 97.12 92 VAL A O 1
ATOM 725 N N . ALA A 1 93 ? 16.926 5.952 -17.011 1.00 97.62 93 ALA A N 1
ATOM 726 C CA . ALA A 1 93 ? 16.233 7.222 -17.215 1.00 97.62 93 ALA A CA 1
ATOM 727 C C . ALA A 1 93 ? 14.812 7.201 -16.633 1.00 97.62 93 ALA A C 1
ATOM 729 O O . ALA A 1 93 ? 14.439 8.119 -15.905 1.00 97.62 93 ALA A O 1
ATOM 730 N N . VAL A 1 94 ? 14.055 6.134 -16.898 1.00 95.62 94 VAL A N 1
ATOM 731 C CA . VAL A 1 94 ? 12.685 5.937 -16.406 1.00 95.62 94 VAL A CA 1
ATOM 732 C C . VAL A 1 94 ? 12.670 5.812 -14.886 1.00 95.62 94 VAL A C 1
ATOM 734 O O . VAL A 1 94 ? 11.915 6.529 -14.232 1.00 95.62 94 VAL A O 1
ATOM 737 N N . TYR A 1 95 ? 13.553 4.992 -14.307 1.00 95.00 95 TYR A N 1
ATOM 738 C CA . TYR A 1 95 ? 13.676 4.884 -12.852 1.00 95.00 95 TYR A CA 1
ATOM 739 C C . TYR A 1 95 ? 13.945 6.247 -12.200 1.00 95.00 95 TYR A C 1
ATOM 741 O O . TYR A 1 95 ? 13.252 6.648 -11.268 1.00 95.00 95 TYR A O 1
ATOM 749 N N . ASN A 1 96 ? 14.916 7.003 -12.721 1.00 95.12 96 ASN A N 1
ATOM 750 C CA . ASN A 1 96 ? 15.252 8.322 -12.186 1.00 95.12 96 ASN A CA 1
ATOM 751 C C . ASN A 1 96 ? 14.132 9.352 -12.388 1.00 95.12 96 ASN A C 1
ATOM 753 O O . ASN A 1 96 ? 13.963 10.242 -11.553 1.00 95.12 96 ASN A O 1
ATOM 757 N N . HIS A 1 97 ? 13.374 9.249 -13.481 1.00 94.75 97 HIS A N 1
ATOM 758 C CA . HIS A 1 97 ? 12.218 10.098 -13.738 1.00 94.75 97 HIS A CA 1
ATOM 759 C C . HIS A 1 97 ? 11.126 9.874 -12.688 1.00 94.75 97 HIS A C 1
ATOM 761 O O . HIS A 1 97 ? 10.724 10.826 -12.020 1.00 94.75 97 HIS A O 1
ATOM 767 N N . TYR A 1 98 ? 10.718 8.622 -12.468 1.00 91.69 98 TYR A N 1
ATOM 768 C CA . TYR A 1 98 ? 9.703 8.299 -11.466 1.00 91.69 98 TYR A CA 1
ATOM 769 C C . TYR A 1 98 ? 10.185 8.557 -10.038 1.00 91.69 98 TYR A C 1
ATOM 771 O O . TYR A 1 98 ? 9.439 9.128 -9.248 1.00 91.69 98 TYR A O 1
ATOM 779 N N . LYS A 1 99 ? 11.460 8.286 -9.729 1.00 89.94 99 LYS A N 1
ATOM 780 C CA . LYS A 1 99 ? 12.055 8.631 -8.428 1.00 89.94 99 LYS A CA 1
ATOM 781 C C . LYS A 1 99 ? 11.954 10.131 -8.135 1.00 89.94 99 LYS A C 1
ATOM 783 O O . LYS A 1 99 ? 11.706 10.530 -7.000 1.00 89.94 99 LYS A O 1
ATOM 788 N N . ARG A 1 100 ? 12.124 10.975 -9.159 1.00 90.38 100 ARG A N 1
ATOM 789 C CA . ARG A 1 100 ? 11.971 12.433 -9.044 1.00 90.38 100 ARG A CA 1
ATOM 790 C C . ARG A 1 100 ? 10.512 12.849 -8.837 1.00 90.38 100 ARG A C 1
ATOM 792 O O . ARG A 1 100 ? 10.266 13.825 -8.132 1.00 90.38 100 ARG A O 1
ATOM 799 N N . ILE A 1 101 ? 9.560 12.148 -9.452 1.00 88.44 101 ILE A N 1
ATOM 800 C CA . ILE A 1 101 ? 8.125 12.403 -9.262 1.00 88.44 101 ILE A CA 1
ATOM 801 C C . ILE A 1 101 ? 7.713 12.033 -7.835 1.00 88.44 101 ILE A C 1
ATOM 803 O O . ILE A 1 101 ? 7.134 12.870 -7.151 1.00 88.44 101 ILE A O 1
ATOM 807 N N . GLU A 1 102 ? 8.090 10.851 -7.344 1.00 84.69 102 GLU A N 1
AT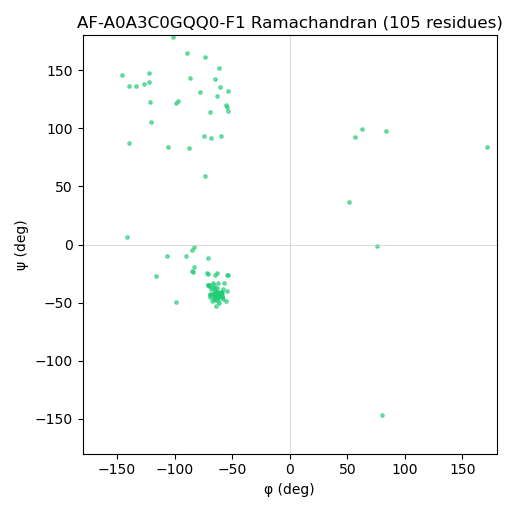OM 808 C CA . GLU A 1 102 ? 7.787 10.438 -5.967 1.00 84.69 102 GLU A CA 1
ATOM 809 C C . GLU A 1 102 ? 8.394 11.388 -4.931 1.00 84.69 102 GLU A C 1
ATOM 811 O O . GLU A 1 102 ? 7.723 11.767 -3.975 1.00 84.69 102 GLU A O 1
ATOM 816 N N . SER A 1 103 ? 9.637 11.848 -5.136 1.00 81.31 103 SER A N 1
ATOM 817 C CA . SER A 1 103 ? 10.251 12.827 -4.226 1.00 81.31 103 SER A CA 1
ATOM 818 C C . SER A 1 103 ? 9.521 14.172 -4.191 1.00 81.31 103 SER A C 1
ATOM 820 O O . SER A 1 103 ? 9.641 14.894 -3.213 1.00 81.31 103 SER A O 1
ATOM 822 N N . ARG A 1 104 ? 8.781 14.525 -5.253 1.00 80.69 104 ARG A N 1
ATOM 823 C CA . ARG A 1 104 ? 7.957 15.743 -5.295 1.00 80.69 104 ARG A CA 1
ATOM 824 C C . ARG A 1 104 ? 6.585 15.554 -4.659 1.00 80.69 104 ARG A C 1
ATOM 826 O O . ARG A 1 104 ? 5.984 16.548 -4.298 1.00 80.69 104 ARG A O 1
ATOM 833 N N . GLN A 1 105 ? 6.085 14.322 -4.583 1.00 70.81 105 GLN A N 1
ATOM 834 C CA . GLN A 1 105 ? 4.794 14.006 -3.964 1.00 70.81 105 GLN A CA 1
ATOM 835 C C . GLN A 1 105 ? 4.901 13.817 -2.445 1.00 70.81 105 GLN A C 1
ATOM 837 O O . GLN A 1 105 ? 3.901 13.940 -1.751 1.00 70.81 105 GLN A O 1
ATOM 842 N N . LYS A 1 106 ? 6.099 13.497 -1.936 1.00 62.00 106 LYS A N 1
ATOM 843 C CA . LYS A 1 106 ? 6.385 13.351 -0.498 1.00 62.00 106 LYS A CA 1
ATOM 844 C C . LYS A 1 106 ? 6.727 14.672 0.217 1.00 62.00 106 LYS A C 1
ATOM 846 O O . LYS A 1 106 ? 6.914 14.646 1.429 1.00 62.00 106 LYS A O 1
ATOM 851 N N . ASN A 1 107 ? 6.831 15.781 -0.520 1.00 46.31 107 ASN A N 1
ATOM 852 C CA . ASN A 1 107 ? 7.057 17.141 -0.012 1.00 46.31 107 ASN A CA 1
ATOM 853 C C . ASN A 1 107 ? 5.798 17.984 -0.198 1.00 46.31 107 ASN A C 1
ATOM 855 O O . ASN A 1 107 ? 5.620 18.921 0.606 1.00 46.31 107 ASN A O 1
#

Foldseek 3Di:
DDDDDPPDDPPPPPFDAAPPPRDTPVRAPDWDD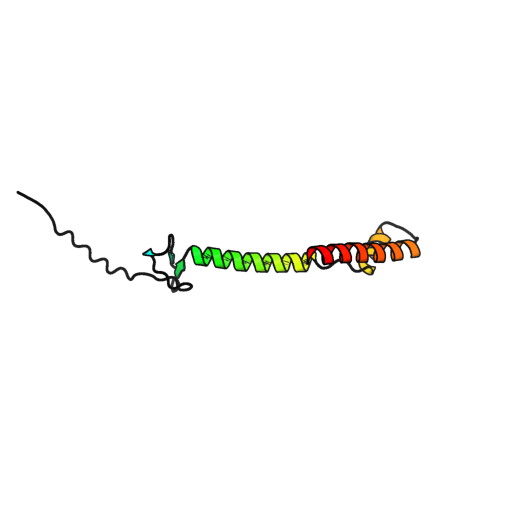DPPGIHGPVRVVVVVVVVVVVVVVVVVVVVPPDDQLVVQLVVCVVPDPDPNVVSSVVSVVVSVVVVVVVVVVVD

Secondary structure (DSSP, 8-state):
-------------PPPB-TTT--BTTTSS-EEE-SS-EEEHHHHHHHHHHHHHHHHHHHHHHHT-PPPHHHHHHHHHHH--S-HHHHHHHHHHHHHHHHHHHHHH--

pLDDT: mean 83.81, std 17.41, range [38.09, 97.69]

Mean predicted aligned error: 14.15 Å

Radius of gyration: 30.75 Å; Cα contacts (8 Å, |Δi|>4): 63; chains: 1; bounding box: 83×27×73 Å

Sequence (107 aa):
MSEDRQGRSTDTGKILYCSFCGKSQHEVRKLIAGPSVFICDECVELCNDIIREELEEKAQSARSSLPKPREILEVLDQYVIGQNRAKRTLAVAVYNHYKRIESRQKN